Protein AF-A0A6A3MD14-F1 (afdb_monomer_lite)

Foldseek 3Di:
DLVLLLCCVVVVVSVVVLVVVCVVVVPDQLRVLLSNLLSCLVNVVVVVNVVSVPPDLARPPALLSNLVSNVVNPNNVRNVVSLVSGPDLVSSLVSCLVSLVLVVQLVSCLVVVPLVSLVVSLVSHPDPVSVVVSVVSCVVSPVDD

Organism: NCBI:txid129364

Sequence (145 aa):
MKLLLCDSKYEPKLLPLVAAFAKKFKVPEKRLYRVKIKALAETRQWDALHKFSMEKKNPPCGFKAFAIACLEEGEKQQAENYTARITSVDEKFETLIHLDMYSDALQLAIKLKDPEKLTSVRNLCNDDNICNQADKAAMELGFVS

Structure (mmCIF, N/CA/C/O backbone):
data_AF-A0A6A3MD14-F1
#
_entry.id   AF-A0A6A3MD14-F1
#
loop_
_atom_site.group_PDB
_atom_site.id
_atom_site.type_symbol
_atom_site.label_atom_id
_atom_site.label_alt_id
_atom_site.label_comp_id
_atom_site.label_asym_id
_atom_site.label_entity_id
_atom_site.label_seq_id
_atom_site.pdbx_PDB_ins_code
_atom_site.Cartn_x
_atom_site.Cartn_y
_atom_site.Cartn_z
_atom_site.occupancy
_atom_site.B_iso_or_equiv
_atom_site.auth_seq_id
_atom_site.auth_comp_id
_atom_site.auth_asym_id
_atom_site.auth_atom_id
_atom_site.pdbx_PDB_model_num
ATOM 1 N N . MET A 1 1 ? -11.352 -6.497 19.110 1.00 89.94 1 MET A N 1
ATOM 2 C CA . MET A 1 1 ? -11.048 -5.103 18.703 1.00 89.94 1 MET A CA 1
ATOM 3 C C . MET A 1 1 ? -11.510 -4.788 17.289 1.00 89.94 1 MET A C 1
ATOM 5 O O . MET A 1 1 ? -12.157 -3.767 17.154 1.00 89.94 1 MET A O 1
ATOM 9 N N . LYS A 1 2 ? -11.221 -5.615 16.262 1.00 93.31 2 LYS A N 1
ATOM 10 C CA . LYS A 1 2 ? -11.706 -5.355 14.888 1.00 93.31 2 LYS A CA 1
ATOM 11 C C . LYS A 1 2 ? -13.227 -5.176 14.839 1.00 93.31 2 LYS A C 1
ATOM 13 O O . LYS A 1 2 ? -13.674 -4.146 14.374 1.00 93.31 2 LYS A O 1
ATOM 18 N N . LEU A 1 3 ? -13.980 -6.111 15.432 1.00 93.56 3 LEU A N 1
ATOM 19 C CA . LEU A 1 3 ? -15.446 -6.031 15.535 1.00 93.56 3 LEU A CA 1
ATOM 20 C C . LEU A 1 3 ? -15.911 -4.698 16.140 1.00 93.56 3 LEU A C 1
ATOM 22 O O . LEU A 1 3 ? -16.597 -3.947 15.471 1.00 93.56 3 LEU A O 1
ATOM 26 N N . LEU A 1 4 ? -15.397 -4.325 17.318 1.00 93.94 4 LEU A N 1
ATOM 27 C CA . LEU A 1 4 ? -15.702 -3.030 17.949 1.00 93.94 4 LEU A CA 1
ATOM 28 C C . LEU A 1 4 ? -15.392 -1.815 17.055 1.00 93.94 4 LEU A C 1
ATOM 30 O O . LEU A 1 4 ? -16.083 -0.807 17.134 1.00 93.94 4 LEU A O 1
ATOM 34 N N . LEU A 1 5 ? -14.340 -1.885 16.233 1.00 94.75 5 LEU A N 1
ATOM 35 C CA . LEU A 1 5 ? -14.016 -0.832 15.268 1.00 94.75 5 LEU A CA 1
ATOM 36 C C . LEU A 1 5 ? -14.993 -0.827 14.088 1.00 94.75 5 LEU A C 1
ATOM 38 O O . LEU A 1 5 ? -15.388 0.249 13.654 1.00 94.75 5 LEU A O 1
ATOM 42 N N . CYS A 1 6 ? -15.412 -1.990 13.593 1.00 94.56 6 CYS A N 1
ATOM 43 C CA . CYS A 1 6 ? -16.440 -2.081 12.560 1.00 94.56 6 CYS A CA 1
ATOM 44 C C . CYS A 1 6 ? -17.780 -1.529 13.071 1.00 94.56 6 CYS A C 1
ATOM 46 O O . CYS A 1 6 ? -18.376 -0.661 12.435 1.00 94.56 6 CYS A O 1
ATOM 48 N N . ASP A 1 7 ? -18.194 -1.952 14.265 1.00 94.38 7 ASP A N 1
ATOM 49 C CA . ASP A 1 7 ? -19.441 -1.539 14.916 1.00 94.38 7 ASP A CA 1
ATOM 50 C C . ASP A 1 7 ? -19.433 -0.043 15.259 1.00 94.38 7 ASP A C 1
ATOM 52 O O . ASP A 1 7 ? -20.479 0.606 15.269 1.00 94.38 7 ASP A O 1
ATOM 56 N N . SER A 1 8 ? -18.245 0.546 15.462 1.00 93.12 8 SER A N 1
ATOM 57 C CA . SER A 1 8 ? -18.109 1.981 15.732 1.00 93.12 8 SER A CA 1
ATOM 58 C C . SER A 1 8 ? -18.631 2.887 14.612 1.00 93.12 8 SER A C 1
ATOM 60 O O . SER A 1 8 ? -18.898 4.061 14.868 1.00 93.12 8 SER A O 1
ATOM 62 N N . LYS A 1 9 ? -18.844 2.337 13.406 1.00 92.31 9 LYS A N 1
ATOM 63 C CA . LYS A 1 9 ? -19.572 2.995 12.311 1.00 92.31 9 LYS A CA 1
ATOM 64 C C . LYS A 1 9 ? -20.976 3.438 12.731 1.00 92.31 9 LYS A C 1
ATOM 66 O O . LYS A 1 9 ? -21.419 4.514 12.345 1.00 92.31 9 LYS A O 1
ATOM 71 N N . TYR A 1 10 ? -21.667 2.599 13.500 1.00 94.56 10 TYR A N 1
ATOM 72 C CA . TYR A 1 10 ? -23.032 2.835 13.976 1.00 94.56 10 TYR A CA 1
ATOM 73 C C . TYR A 1 10 ? -23.051 3.291 15.436 1.00 94.56 10 TYR A C 1
ATOM 75 O O . TYR A 1 10 ? -23.926 4.053 15.841 1.00 94.56 10 TYR A O 1
ATOM 83 N N . GLU A 1 11 ? -22.053 2.878 16.222 1.00 94.44 11 GLU A N 1
ATOM 84 C CA . GLU A 1 11 ? -21.919 3.225 17.635 1.00 94.44 11 GLU A CA 1
ATOM 85 C C . GLU A 1 11 ? -20.577 3.920 17.939 1.00 94.44 11 GLU A C 1
ATOM 87 O O . GLU A 1 11 ? -19.659 3.302 18.488 1.00 94.44 11 GLU A O 1
ATOM 92 N N . PRO A 1 12 ? -20.444 5.237 17.678 1.00 91.81 12 PRO A N 1
ATOM 93 C CA . PRO A 1 12 ? -19.188 5.973 17.880 1.00 91.81 12 PRO A CA 1
ATOM 94 C C . PRO A 1 12 ? -18.614 5.883 19.305 1.00 91.81 12 PRO A C 1
ATOM 96 O O . PRO A 1 12 ? -17.400 5.956 19.506 1.00 91.81 12 PRO A O 1
ATOM 99 N N . LYS A 1 13 ? -19.475 5.651 20.306 1.00 93.38 13 LYS A N 1
ATOM 100 C CA . LYS A 1 13 ? -19.104 5.407 21.714 1.00 93.38 13 LYS A CA 1
ATOM 101 C C . LYS A 1 13 ? -18.196 4.182 21.921 1.00 93.38 13 LYS A C 1
ATOM 103 O O . LYS A 1 13 ? -17.578 4.062 22.977 1.00 93.38 13 LYS A O 1
ATOM 108 N N . LEU A 1 14 ? -18.082 3.286 20.937 1.00 94.25 14 LEU A N 1
ATOM 109 C CA . LEU A 1 14 ? -17.171 2.139 20.983 1.00 94.25 14 LEU A CA 1
ATOM 110 C C . LEU A 1 14 ? -15.703 2.536 20.754 1.00 94.25 14 LEU A C 1
ATOM 112 O O . LEU A 1 14 ? -14.807 1.805 21.178 1.00 94.25 14 LEU A O 1
ATOM 116 N N . LEU A 1 15 ? -15.420 3.702 20.158 1.00 92.50 15 LEU A N 1
ATOM 117 C CA . LEU A 1 15 ? -14.045 4.164 19.917 1.00 92.50 15 LEU A CA 1
ATOM 118 C C . LEU A 1 15 ? -13.233 4.339 21.222 1.00 92.50 15 LEU A C 1
ATOM 120 O O . LEU A 1 15 ? -12.134 3.777 21.305 1.00 92.50 15 LEU A O 1
ATOM 124 N N . PRO A 1 16 ? -13.743 5.016 22.277 1.00 95.19 16 PRO A N 1
ATOM 125 C CA . PRO A 1 16 ? -13.089 5.036 23.588 1.00 95.19 16 PRO A CA 1
ATOM 126 C C . PRO A 1 16 ? -12.835 3.644 24.180 1.00 95.19 16 PRO A C 1
ATOM 128 O O . PRO A 1 16 ? -11.787 3.413 24.787 1.00 95.19 16 PRO A O 1
ATOM 131 N N . LEU A 1 17 ? -13.756 2.694 23.977 1.00 95.50 17 LEU A N 1
ATOM 132 C CA . LEU A 1 17 ? -13.614 1.325 24.479 1.00 95.50 17 LEU A CA 1
ATOM 133 C C . LEU A 1 17 ? -12.466 0.585 23.779 1.00 95.50 17 LEU A C 1
ATOM 135 O O . LEU A 1 17 ? -11.676 -0.098 24.434 1.00 95.50 17 LEU A O 1
ATOM 139 N N . VAL A 1 18 ? -12.318 0.769 22.463 1.00 94.69 18 VAL A N 1
ATOM 140 C CA . VAL A 1 18 ? -11.182 0.235 21.697 1.00 94.69 18 VAL A CA 1
ATOM 141 C C . VAL A 1 18 ? -9.860 0.786 22.233 1.00 94.69 18 VAL A C 1
ATOM 143 O O . VAL A 1 18 ? -8.927 0.011 22.450 1.00 94.69 18 VAL A O 1
ATOM 146 N N . ALA A 1 19 ? -9.780 2.093 22.502 1.00 93.50 19 ALA A N 1
ATOM 147 C CA . ALA A 1 19 ? -8.583 2.715 23.068 1.00 93.50 19 ALA A CA 1
ATOM 148 C C . ALA A 1 19 ? -8.262 2.178 24.477 1.00 93.50 19 ALA A C 1
ATOM 150 O O . ALA A 1 19 ? -7.111 1.836 24.768 1.00 93.50 19 ALA A O 1
ATOM 151 N N . ALA A 1 20 ? -9.279 2.026 25.332 1.00 96.12 20 ALA A N 1
ATOM 152 C CA . ALA A 1 20 ? -9.130 1.439 26.661 1.00 96.12 20 ALA A CA 1
ATOM 153 C C . ALA A 1 20 ? -8.619 -0.010 26.594 1.0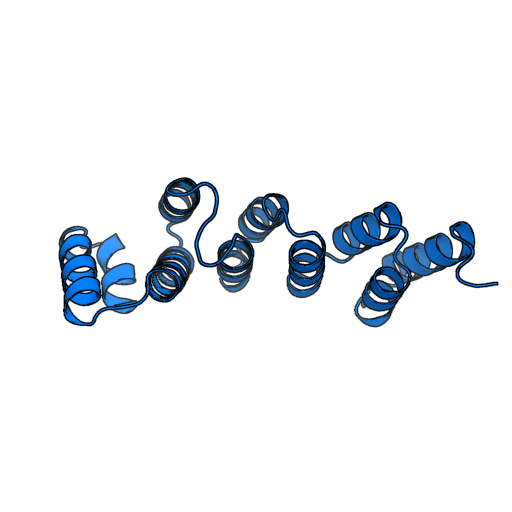0 96.12 20 ALA A C 1
ATOM 155 O O . ALA A 1 20 ? -7.728 -0.388 27.356 1.00 96.12 20 ALA A O 1
ATOM 156 N N . PHE A 1 21 ? -9.123 -0.811 25.650 1.00 96.06 21 PHE A N 1
ATOM 157 C CA . PHE A 1 21 ? -8.674 -2.189 25.442 1.00 96.06 21 PHE A CA 1
ATOM 158 C C . PHE A 1 21 ? -7.237 -2.236 24.925 1.00 96.06 21 PHE A C 1
ATOM 160 O O . PHE A 1 21 ? -6.422 -2.984 25.463 1.00 96.06 21 PHE A O 1
ATOM 167 N N . ALA A 1 22 ? -6.897 -1.408 23.935 1.00 96.56 22 ALA A N 1
ATOM 168 C CA . ALA A 1 22 ? -5.537 -1.324 23.417 1.00 96.56 22 ALA A CA 1
ATOM 169 C C . ALA A 1 22 ? -4.530 -1.003 24.535 1.00 96.56 22 ALA A C 1
ATOM 171 O O . ALA A 1 22 ? -3.496 -1.664 24.634 1.00 96.56 22 ALA A O 1
ATOM 172 N N . LYS A 1 23 ? -4.871 -0.066 25.432 1.00 97.06 23 LYS A N 1
ATOM 173 C CA . LYS A 1 23 ? -4.063 0.265 26.614 1.00 97.06 23 LYS A CA 1
ATOM 174 C C . LYS A 1 23 ? -3.990 -0.896 27.610 1.00 97.06 23 LYS A C 1
ATOM 176 O O . LYS A 1 23 ? -2.894 -1.283 28.008 1.00 97.06 23 LYS A O 1
ATOM 181 N N . LYS A 1 24 ? -5.137 -1.473 27.990 1.00 97.56 24 LYS A N 1
ATOM 182 C CA . LYS A 1 24 ? -5.230 -2.574 28.968 1.00 97.56 24 LYS A CA 1
ATOM 183 C C . LYS A 1 24 ? -4.396 -3.784 28.552 1.00 97.56 24 LYS A C 1
ATOM 185 O O . LYS A 1 24 ? -3.703 -4.364 29.381 1.00 97.56 24 LYS A O 1
ATOM 190 N N . PHE A 1 25 ? -4.439 -4.137 27.271 1.00 97.25 25 PHE A N 1
ATOM 191 C CA . PHE A 1 25 ? -3.734 -5.295 26.724 1.00 97.25 25 PHE A CA 1
ATOM 192 C C . PHE A 1 25 ? -2.371 -4.952 26.114 1.00 97.25 25 PHE A C 1
ATOM 194 O O . PHE A 1 25 ? -1.767 -5.810 25.475 1.00 97.25 25 PHE A O 1
ATOM 201 N N . LYS A 1 26 ? -1.881 -3.716 26.303 1.00 97.31 26 LYS A N 1
ATOM 202 C CA . LYS A 1 26 ? -0.583 -3.242 25.792 1.00 97.31 26 LYS A CA 1
ATOM 203 C C . LYS A 1 26 ? -0.397 -3.561 24.305 1.00 97.31 26 LYS A C 1
ATOM 205 O O . LYS A 1 26 ? 0.649 -4.045 23.875 1.00 97.31 26 LYS A O 1
ATOM 210 N N . VAL A 1 27 ? -1.447 -3.337 23.517 1.00 96.50 27 VAL A N 1
ATOM 211 C CA . VAL A 1 27 ? -1.441 -3.661 22.092 1.00 96.50 27 VAL A CA 1
ATOM 212 C C . VAL A 1 27 ? -0.414 -2.772 21.388 1.00 96.50 27 VAL A C 1
ATOM 214 O O . VAL A 1 27 ? -0.530 -1.549 21.470 1.00 96.50 27 VAL A O 1
ATOM 217 N N . PRO A 1 28 ? 0.559 -3.348 20.656 1.00 96.81 28 PRO A N 1
ATOM 218 C CA . PRO A 1 28 ? 1.521 -2.554 19.908 1.00 96.81 28 PRO A CA 1
ATOM 219 C C . PRO A 1 28 ? 0.826 -1.652 18.889 1.00 96.81 28 PRO A C 1
ATOM 221 O O . PRO A 1 28 ? -0.092 -2.088 18.189 1.00 96.81 28 PRO A O 1
ATOM 224 N N . GLU A 1 29 ? 1.309 -0.421 18.742 1.00 94.81 29 GLU A N 1
ATOM 225 C CA . GLU A 1 29 ? 0.680 0.575 17.871 1.00 94.81 29 GLU A CA 1
ATOM 226 C C . GLU A 1 29 ? 0.546 0.085 16.421 1.00 94.81 29 GLU A C 1
ATOM 228 O O . GLU A 1 29 ? -0.525 0.182 15.826 1.00 94.81 29 GLU A O 1
ATOM 233 N N . LYS A 1 30 ? 1.592 -0.553 15.877 1.00 96.44 30 LYS A N 1
ATOM 234 C CA . LYS A 1 30 ? 1.570 -1.158 14.533 1.00 96.44 30 LYS A CA 1
ATOM 235 C C . LYS A 1 30 ? 0.435 -2.173 14.358 1.00 96.44 30 LYS A C 1
ATOM 237 O O . LYS A 1 30 ? -0.160 -2.252 13.284 1.00 96.44 30 LYS A O 1
ATOM 242 N N . ARG A 1 31 ? 0.115 -2.945 15.405 1.00 96.56 31 ARG A N 1
ATOM 243 C CA . ARG A 1 31 ? -1.001 -3.904 15.388 1.00 96.56 31 ARG A CA 1
ATOM 244 C C . ARG A 1 31 ? -2.339 -3.172 15.414 1.00 96.56 31 ARG A C 1
ATOM 246 O O . ARG A 1 31 ? -3.218 -3.524 14.636 1.00 96.56 31 ARG A O 1
ATOM 253 N N . LEU A 1 32 ? -2.481 -2.152 16.261 1.00 95.94 32 LEU A N 1
ATOM 254 C CA . LEU A 1 32 ? -3.699 -1.342 16.319 1.00 95.94 32 LEU A CA 1
ATOM 255 C C . LEU A 1 32 ? -3.983 -0.652 14.975 1.00 95.94 32 LEU A C 1
ATOM 257 O O . LEU A 1 32 ? -5.118 -0.696 14.510 1.00 95.94 32 LEU A O 1
ATOM 261 N N . TYR A 1 33 ? -2.951 -0.107 14.322 1.00 97.00 33 TYR A N 1
ATOM 262 C CA . TYR A 1 33 ? -3.053 0.482 12.985 1.00 97.00 33 TYR A CA 1
ATOM 263 C C . TYR A 1 33 ? -3.598 -0.517 11.965 1.00 97.00 33 TYR A C 1
ATOM 265 O O . TYR A 1 33 ? -4.621 -0.244 11.350 1.00 97.00 33 TYR A O 1
ATOM 273 N N . ARG A 1 34 ? -2.989 -1.705 11.840 1.00 96.94 34 ARG A N 1
ATOM 274 C CA . ARG A 1 34 ? -3.466 -2.748 10.909 1.00 96.94 34 ARG A CA 1
ATOM 275 C C . ARG A 1 34 ? -4.932 -3.118 11.145 1.00 96.94 34 ARG A C 1
ATOM 277 O O . ARG A 1 34 ? -5.691 -3.246 10.192 1.00 96.94 34 ARG A O 1
ATOM 284 N N . VAL A 1 35 ? -5.335 -3.256 12.410 1.00 97.06 35 VAL A N 1
ATOM 285 C CA . VAL A 1 35 ? -6.723 -3.583 12.768 1.00 97.06 35 VAL A CA 1
ATOM 286 C C . VAL A 1 35 ? -7.679 -2.443 12.400 1.00 97.06 35 VAL A C 1
ATOM 288 O O . VAL A 1 35 ? -8.753 -2.720 11.874 1.00 97.06 35 VAL A O 1
ATOM 291 N N . LYS A 1 36 ? -7.302 -1.179 12.644 1.00 97.62 36 LYS A N 1
ATOM 292 C CA . LYS A 1 36 ? -8.118 -0.004 12.295 1.00 97.62 36 LYS A CA 1
ATOM 293 C C . LYS A 1 36 ? -8.233 0.180 10.780 1.00 97.62 36 LYS A C 1
ATOM 295 O O . LYS A 1 36 ? -9.341 0.397 10.314 1.00 97.62 36 LYS A O 1
ATOM 300 N N . ILE A 1 37 ? -7.145 0.015 10.020 1.00 98.12 37 ILE A N 1
ATOM 301 C CA . ILE A 1 37 ? -7.172 0.052 8.545 1.00 98.12 37 ILE A CA 1
ATOM 302 C C . ILE A 1 37 ? -8.172 -0.973 8.017 1.00 98.12 37 ILE A 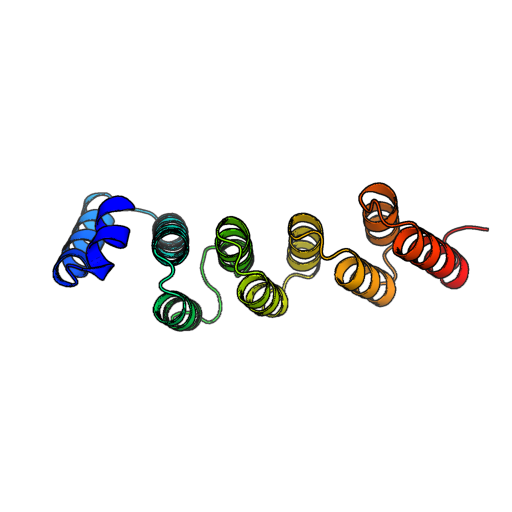C 1
ATOM 304 O O . ILE A 1 37 ? -9.096 -0.606 7.299 1.00 98.12 37 ILE A O 1
ATOM 308 N N . LYS A 1 38 ? -8.019 -2.240 8.423 1.00 97.62 38 LYS A N 1
ATOM 309 C CA . LYS A 1 38 ? -8.874 -3.324 7.935 1.00 97.62 38 LYS A C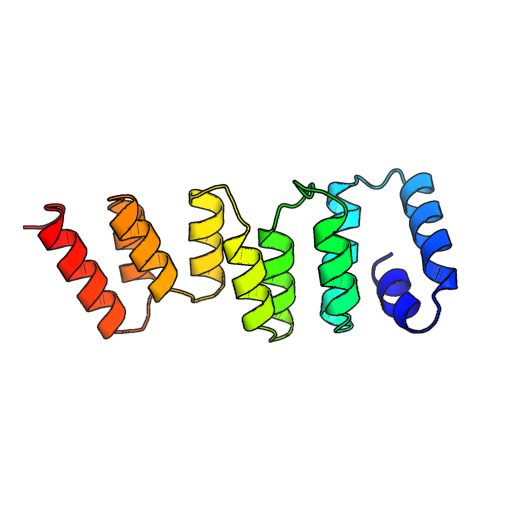A 1
ATOM 310 C C . LYS A 1 38 ? -10.340 -3.111 8.316 1.00 97.62 38 LYS A C 1
ATOM 312 O O . LYS A 1 38 ? -11.202 -3.254 7.467 1.00 97.62 38 LYS A O 1
ATOM 317 N N . ALA A 1 39 ? -10.624 -2.691 9.551 1.00 98.06 39 ALA A N 1
ATOM 318 C CA . ALA A 1 39 ? -11.994 -2.402 9.978 1.00 98.06 39 ALA A CA 1
ATOM 319 C C . ALA A 1 39 ? -12.641 -1.258 9.178 1.00 98.06 39 ALA A C 1
ATOM 321 O O . ALA A 1 39 ? -13.802 -1.356 8.790 1.00 98.06 39 ALA A O 1
ATOM 322 N N . LEU A 1 40 ? -11.902 -0.172 8.923 1.00 98.00 40 LEU A N 1
ATOM 323 C CA . LEU A 1 40 ? -12.402 0.960 8.138 1.00 98.00 40 LEU A CA 1
ATOM 324 C C . LEU A 1 40 ? -12.628 0.580 6.668 1.00 98.00 40 LEU A C 1
ATOM 326 O O . LEU A 1 40 ? -13.626 1.011 6.096 1.00 98.00 40 LEU A O 1
ATOM 330 N N . ALA A 1 41 ? -11.752 -0.246 6.090 1.00 97.81 41 ALA A N 1
ATOM 331 C CA . ALA A 1 41 ? -11.902 -0.747 4.727 1.00 97.81 41 ALA A CA 1
ATOM 332 C C . ALA A 1 41 ? -13.092 -1.713 4.592 1.00 97.81 41 ALA A C 1
ATOM 334 O O . ALA A 1 41 ? -13.997 -1.436 3.811 1.00 97.81 41 ALA A O 1
ATOM 335 N N . GLU A 1 42 ? -13.173 -2.756 5.430 1.00 97.06 42 GLU A N 1
ATOM 336 C CA . GLU A 1 42 ? -14.274 -3.746 5.433 1.00 97.06 42 GLU A CA 1
ATOM 337 C C . GLU A 1 42 ? -15.656 -3.095 5.627 1.00 97.06 42 GLU A C 1
ATOM 339 O O . GLU A 1 42 ? -16.684 -3.604 5.187 1.00 97.06 42 GLU A O 1
ATOM 344 N N . THR A 1 43 ? -15.706 -1.946 6.307 1.00 97.00 43 THR A N 1
ATOM 345 C CA . THR A 1 43 ? -16.949 -1.187 6.520 1.00 97.00 43 THR A CA 1
ATOM 346 C C . THR A 1 43 ? -17.158 -0.042 5.527 1.00 97.00 43 THR A C 1
ATOM 348 O O . THR A 1 43 ? -18.132 0.715 5.665 1.00 97.00 43 THR A O 1
ATOM 351 N N . ARG A 1 44 ? -16.275 0.068 4.526 1.00 96.62 44 ARG A N 1
ATOM 352 C CA . ARG A 1 44 ? -16.258 1.065 3.445 1.00 96.62 44 ARG A CA 1
ATOM 353 C C . ARG A 1 44 ? -16.299 2.509 3.934 1.00 96.62 44 ARG A C 1
ATOM 355 O O . ARG A 1 44 ? -16.919 3.381 3.332 1.00 96.62 44 ARG A O 1
ATOM 362 N N . GLN A 1 45 ? -15.664 2.774 5.071 1.00 96.69 45 GLN A N 1
ATOM 363 C CA . GLN A 1 45 ? -15.572 4.112 5.649 1.00 96.69 45 GLN A CA 1
ATOM 364 C C . GLN A 1 45 ? -14.388 4.871 5.035 1.00 96.69 45 GLN A C 1
ATOM 366 O O . GLN A 1 45 ? -13.439 5.230 5.735 1.00 96.69 45 GLN A O 1
ATOM 371 N N . TRP A 1 46 ? -14.432 5.104 3.720 1.00 96.56 46 TRP A N 1
ATOM 372 C CA . TRP A 1 46 ? -13.317 5.662 2.945 1.00 96.56 46 TRP A CA 1
ATOM 373 C C . TRP A 1 46 ? -12.864 7.037 3.438 1.00 96.56 46 TRP A C 1
ATOM 375 O O . TRP A 1 46 ? -11.668 7.265 3.594 1.00 96.56 46 TRP A O 1
ATOM 385 N N . ASP A 1 47 ? -13.797 7.915 3.811 1.00 96.19 47 ASP A N 1
ATOM 386 C CA . ASP A 1 47 ? -13.463 9.229 4.376 1.00 96.19 47 ASP A CA 1
ATOM 387 C C . ASP A 1 47 ? -12.726 9.118 5.713 1.00 96.19 47 ASP A C 1
ATOM 389 O O . ASP A 1 47 ? -11.778 9.859 5.988 1.00 96.19 47 ASP A O 1
ATOM 393 N N . ALA A 1 48 ? -13.149 8.184 6.567 1.00 96.25 48 ALA A N 1
ATOM 394 C CA . ALA A 1 48 ? -12.504 7.942 7.850 1.00 96.25 48 ALA A CA 1
ATOM 395 C C . ALA A 1 48 ? -11.136 7.275 7.664 1.00 96.25 48 ALA A C 1
ATOM 397 O O . ALA A 1 48 ? -10.195 7.617 8.380 1.00 96.25 48 ALA A O 1
ATOM 398 N N . LEU A 1 49 ? -10.995 6.380 6.681 1.00 97.88 49 LEU A N 1
ATOM 399 C CA . LEU A 1 49 ? -9.718 5.777 6.303 1.00 97.88 49 LEU A CA 1
ATOM 400 C C . LEU A 1 49 ? -8.745 6.829 5.754 1.00 97.88 49 LEU A C 1
ATOM 402 O O . LEU A 1 49 ? -7.579 6.862 6.156 1.00 97.88 49 LEU A O 1
ATOM 406 N N . HIS A 1 50 ? -9.233 7.745 4.916 1.00 97.12 50 HIS A N 1
ATOM 407 C CA . HIS A 1 50 ? -8.456 8.864 4.402 1.00 97.12 50 HIS A CA 1
ATOM 408 C C . HIS A 1 50 ? -7.987 9.778 5.536 1.00 97.12 50 HIS A C 1
ATOM 410 O O . HIS A 1 50 ? -6.783 9.998 5.673 1.00 97.12 50 HIS A O 1
ATOM 416 N N . LYS A 1 51 ? -8.893 10.219 6.420 1.00 97.44 51 LYS A N 1
ATOM 417 C CA . LYS A 1 51 ? -8.535 10.995 7.622 1.00 97.44 51 LYS A CA 1
ATOM 418 C C . LYS A 1 51 ? -7.511 10.256 8.486 1.00 97.44 51 LYS A C 1
ATOM 420 O O . LYS A 1 51 ? -6.511 10.846 8.884 1.00 97.44 51 LYS A O 1
ATOM 425 N N . PHE A 1 52 ? -7.708 8.955 8.707 1.00 96.94 52 PHE A N 1
ATOM 426 C CA . PHE A 1 52 ? -6.790 8.132 9.493 1.00 96.94 52 PHE A CA 1
ATOM 427 C C . PHE A 1 52 ? -5.385 8.078 8.881 1.00 96.94 52 PHE A C 1
ATOM 429 O O . PHE A 1 52 ? -4.387 8.186 9.589 1.00 96.94 52 PHE A O 1
ATOM 436 N N . SER A 1 53 ? -5.294 7.990 7.554 1.00 96.88 53 SER A N 1
ATOM 437 C CA . SER A 1 53 ? -4.018 7.988 6.833 1.00 96.88 53 SER A CA 1
ATOM 438 C C . SER A 1 53 ? -3.234 9.306 6.925 1.00 96.88 53 SER A C 1
ATOM 440 O O . SER A 1 53 ? -2.076 9.350 6.506 1.00 96.88 53 SER A O 1
ATOM 442 N N . MET A 1 54 ? -3.858 10.376 7.429 1.00 96.56 54 MET A N 1
ATOM 443 C CA . MET A 1 54 ? -3.251 11.696 7.615 1.00 96.56 54 MET A CA 1
ATOM 444 C C . MET A 1 54 ? -2.881 11.982 9.076 1.00 96.56 54 MET A C 1
ATOM 446 O O . MET A 1 54 ? -2.193 12.964 9.337 1.00 96.56 54 MET A O 1
ATOM 450 N N . GLU A 1 55 ? -3.270 11.125 10.031 1.00 95.00 55 GLU A N 1
ATOM 451 C CA . GLU A 1 55 ? -2.932 11.300 11.457 1.00 95.00 55 GLU A CA 1
ATOM 452 C C . GLU A 1 55 ? -1.414 11.248 11.709 1.00 95.00 55 GLU A C 1
ATOM 454 O O . GLU A 1 55 ? -0.912 11.871 12.645 1.00 95.00 55 GLU A O 1
ATOM 459 N N . LYS A 1 56 ? -0.665 10.510 10.878 1.00 94.25 56 LYS A N 1
ATOM 460 C CA . LYS A 1 56 ? 0.798 10.433 10.934 1.00 94.25 56 LYS A CA 1
ATOM 461 C C . LYS A 1 56 ? 1.398 10.535 9.541 1.00 94.25 56 LYS A C 1
ATOM 463 O O . LYS A 1 56 ? 0.986 9.815 8.638 1.00 94.25 56 LYS A O 1
ATOM 468 N N . LYS A 1 57 ? 2.461 11.338 9.410 1.00 90.81 57 LYS A N 1
ATOM 469 C CA . LYS A 1 57 ? 3.271 11.415 8.181 1.00 90.81 57 LYS A CA 1
ATOM 470 C C . LYS A 1 57 ? 3.793 10.035 7.762 1.00 90.81 57 LYS A C 1
ATOM 472 O O . LYS A 1 57 ? 3.709 9.686 6.592 1.00 90.81 57 LYS A O 1
ATOM 477 N N . ASN A 1 58 ? 4.269 9.256 8.738 1.00 91.69 58 ASN A N 1
ATOM 478 C CA . ASN A 1 58 ? 4.786 7.900 8.554 1.00 91.69 58 ASN A CA 1
ATOM 479 C C . ASN A 1 58 ? 4.005 6.923 9.458 1.00 91.69 58 ASN A C 1
ATOM 481 O O . ASN A 1 58 ? 4.375 6.742 10.623 1.00 91.69 58 ASN A O 1
ATOM 485 N N . PRO A 1 59 ? 2.905 6.317 8.974 1.00 94.94 59 PRO A N 1
ATOM 486 C CA . PRO A 1 59 ? 2.170 5.306 9.728 1.00 94.94 59 PRO A CA 1
ATOM 487 C C . PRO A 1 59 ? 3.071 4.113 10.114 1.00 94.94 59 PRO A C 1
ATOM 489 O O . PRO A 1 59 ? 3.831 3.640 9.269 1.00 94.94 59 PRO A O 1
ATOM 492 N N . PRO A 1 60 ? 2.964 3.537 11.330 1.00 94.94 60 PRO A N 1
ATOM 493 C CA . PRO A 1 60 ? 3.816 2.418 11.773 1.00 94.94 60 PRO A CA 1
ATOM 494 C C . PRO A 1 60 ? 3.738 1.147 10.908 1.00 94.94 60 PRO A C 1
ATOM 496 O O . PRO A 1 60 ? 4.582 0.253 11.009 1.00 94.94 60 PRO A O 1
ATOM 499 N N . CYS A 1 61 ? 2.689 1.019 10.097 1.00 94.19 61 CYS A N 1
ATOM 500 C CA . CYS A 1 61 ? 2.477 -0.083 9.164 1.00 94.19 61 CYS A CA 1
ATOM 501 C C . CYS A 1 61 ? 2.768 0.273 7.697 1.00 94.19 61 CYS A C 1
ATOM 503 O O . CYS A 1 61 ? 2.563 -0.594 6.853 1.00 94.19 61 CYS A O 1
ATOM 505 N N . GLY A 1 62 ? 3.206 1.503 7.405 1.00 95.31 62 GLY A N 1
ATOM 506 C CA . GLY A 1 62 ? 3.380 2.007 6.040 1.00 95.31 62 GLY A CA 1
ATOM 507 C C . GLY A 1 62 ? 2.058 2.225 5.295 1.00 95.31 62 GLY A C 1
ATOM 508 O O . GLY A 1 62 ? 0.976 1.908 5.803 1.00 95.31 62 GLY A O 1
ATOM 509 N N . PHE A 1 63 ? 2.152 2.770 4.078 1.00 97.31 63 PHE A N 1
ATOM 510 C CA . PHE A 1 63 ? 0.999 2.970 3.190 1.00 97.31 63 PHE A CA 1
ATOM 511 C C . PHE A 1 63 ? 0.608 1.708 2.412 1.00 97.31 63 PHE A C 1
ATOM 513 O O . PHE A 1 63 ? -0.559 1.578 2.051 1.00 97.31 63 PHE A O 1
ATOM 520 N N . LYS A 1 64 ? 1.514 0.727 2.268 1.00 96.00 64 LYS A N 1
ATOM 521 C CA . LYS A 1 64 ? 1.211 -0.599 1.695 1.00 96.00 64 LYS A CA 1
ATOM 522 C C . LYS A 1 64 ? 0.007 -1.257 2.370 1.00 96.00 64 LYS A C 1
ATOM 524 O O . LYS A 1 64 ? -0.873 -1.783 1.700 1.00 96.00 64 LYS A O 1
ATOM 529 N N . ALA A 1 65 ? -0.087 -1.159 3.700 1.00 96.69 65 ALA A N 1
ATOM 530 C CA . ALA A 1 65 ? -1.214 -1.710 4.453 1.00 96.69 65 ALA A CA 1
ATOM 531 C C . ALA A 1 65 ? -2.563 -1.062 4.089 1.00 96.69 65 ALA A C 1
ATOM 533 O O . ALA A 1 65 ? -3.577 -1.752 4.069 1.00 96.69 65 ALA A O 1
ATOM 534 N N . PHE A 1 66 ? -2.577 0.243 3.802 1.00 97.88 66 PHE A N 1
ATOM 535 C CA . PHE A 1 66 ? -3.782 0.938 3.346 1.00 97.88 66 PHE A CA 1
ATOM 536 C C . PHE A 1 66 ? -4.148 0.511 1.925 1.00 97.88 66 PHE A C 1
ATOM 538 O O . PHE A 1 66 ? -5.310 0.212 1.668 1.00 97.88 66 PHE A O 1
ATOM 545 N N . ALA A 1 67 ? -3.156 0.435 1.033 1.00 97.44 67 ALA A N 1
ATOM 546 C CA . ALA A 1 67 ? -3.363 0.056 -0.358 1.00 97.44 67 ALA A CA 1
ATOM 547 C C . ALA A 1 67 ? -3.966 -1.351 -0.491 1.00 97.44 67 ALA A C 1
ATOM 549 O O . ALA A 1 67 ? -5.005 -1.515 -1.124 1.00 97.44 67 ALA A O 1
ATOM 550 N N . ILE A 1 68 ? -3.373 -2.339 0.190 1.00 95.94 68 ILE A N 1
ATOM 551 C CA . ILE A 1 68 ? -3.862 -3.726 0.192 1.00 95.94 68 ILE A CA 1
ATOM 552 C C . ILE A 1 68 ? -5.292 -3.800 0.734 1.00 95.94 68 ILE A C 1
ATOM 554 O O . ILE A 1 68 ? -6.142 -4.428 0.116 1.00 95.94 68 ILE A O 1
ATOM 558 N N . ALA A 1 69 ? -5.585 -3.124 1.850 1.00 97.19 69 ALA A N 1
ATOM 559 C CA . ALA A 1 69 ? -6.925 -3.152 2.436 1.00 97.19 69 ALA A CA 1
ATOM 560 C C . ALA A 1 69 ? -7.992 -2.524 1.524 1.00 97.19 69 ALA A C 1
ATOM 562 O O . ALA A 1 69 ? -9.128 -2.979 1.524 1.00 97.19 69 ALA A O 1
ATOM 563 N N . CYS A 1 70 ? -7.643 -1.495 0.745 1.00 97.19 70 CYS A N 1
ATOM 564 C CA . CYS A 1 70 ? -8.566 -0.923 -0.238 1.00 97.19 70 CYS A CA 1
ATOM 565 C C . CYS A 1 70 ? -8.815 -1.889 -1.400 1.00 97.19 70 CYS A C 1
ATOM 567 O O . CYS A 1 70 ? -9.957 -2.038 -1.829 1.00 97.19 70 CYS A O 1
ATOM 569 N N . LEU A 1 71 ? -7.769 -2.574 -1.879 1.00 95.06 71 LEU A N 1
ATOM 570 C CA . LEU A 1 71 ? -7.913 -3.555 -2.951 1.00 95.06 71 LEU A CA 1
ATOM 571 C C . LEU A 1 71 ? -8.728 -4.779 -2.519 1.00 95.06 71 LEU A C 1
ATOM 573 O O . LEU A 1 71 ? -9.571 -5.222 -3.293 1.00 95.06 71 LEU A O 1
ATOM 577 N N . GLU A 1 72 ? -8.523 -5.290 -1.297 1.00 95.38 72 GLU A N 1
ATOM 578 C CA . GLU A 1 72 ? -9.313 -6.404 -0.734 1.00 95.38 72 GLU A CA 1
ATOM 579 C C . GLU A 1 72 ? -10.829 -6.129 -0.800 1.00 95.38 72 GLU A C 1
ATOM 581 O O . GLU A 1 72 ? -11.621 -7.059 -0.920 1.00 95.38 72 GLU A O 1
ATOM 586 N N . GLU A 1 73 ? -11.227 -4.855 -0.782 1.00 96.69 73 GLU A N 1
ATOM 587 C CA . GLU A 1 73 ? -12.620 -4.400 -0.815 1.00 96.69 73 GLU A CA 1
ATOM 588 C C . GLU A 1 73 ? -13.072 -3.874 -2.191 1.00 96.69 73 GLU A C 1
ATOM 590 O O . GLU A 1 73 ? -14.184 -3.362 -2.328 1.00 96.69 73 GLU A O 1
ATOM 595 N N . GLY A 1 74 ? -12.225 -3.997 -3.218 1.00 93.75 74 GLY A N 1
ATOM 596 C CA . GLY A 1 74 ? -12.523 -3.597 -4.595 1.00 93.75 74 GLY A CA 1
ATOM 597 C C . GLY A 1 74 ? -12.337 -2.106 -4.906 1.00 93.75 74 GLY A C 1
ATOM 598 O O . GLY A 1 74 ? -12.603 -1.687 -6.031 1.00 93.75 74 GLY A O 1
ATOM 599 N N . GLU A 1 75 ? -11.840 -1.295 -3.968 1.00 95.56 75 GLU A N 1
ATOM 600 C CA . GLU A 1 75 ? -11.588 0.135 -4.188 1.00 95.56 75 GLU A CA 1
ATOM 601 C C . GLU A 1 75 ? -10.209 0.386 -4.800 1.00 95.56 75 GLU A C 1
ATOM 603 O O . GLU A 1 75 ? -9.270 0.869 -4.151 1.00 95.56 75 GLU A O 1
ATOM 608 N N . LYS A 1 76 ? -10.091 0.071 -6.092 1.00 92.88 76 LYS A N 1
ATOM 609 C CA . LYS A 1 76 ? -8.836 0.201 -6.841 1.00 92.88 76 LYS A CA 1
ATOM 610 C C . LYS A 1 76 ? -8.268 1.625 -6.798 1.00 92.88 76 LYS A C 1
ATOM 612 O O . LYS A 1 76 ? -7.091 1.798 -6.503 1.00 92.88 76 LYS A O 1
ATOM 617 N N . GLN A 1 77 ? -9.103 2.651 -6.980 1.00 93.75 77 GLN A N 1
ATOM 618 C CA . GLN A 1 77 ? -8.644 4.047 -6.986 1.00 93.75 77 GLN A CA 1
ATOM 619 C C . GLN A 1 77 ? -8.022 4.471 -5.642 1.00 93.75 77 GLN A C 1
ATOM 621 O O . GLN A 1 77 ? -7.009 5.169 -5.602 1.00 93.75 77 GLN A O 1
ATOM 626 N N . GLN A 1 78 ? -8.595 4.030 -4.517 1.00 95.56 78 GLN A N 1
ATOM 627 C CA . GLN A 1 78 ? -8.013 4.282 -3.194 1.00 95.56 78 GLN A CA 1
ATOM 628 C C . GLN A 1 78 ? -6.681 3.539 -3.028 1.00 95.56 78 GLN A C 1
ATOM 630 O O . GLN A 1 78 ? -5.715 4.109 -2.514 1.00 95.56 78 GLN A O 1
ATOM 635 N N . ALA A 1 79 ? -6.598 2.290 -3.499 1.00 96.31 79 ALA A N 1
ATOM 636 C CA . ALA A 1 79 ? -5.367 1.506 -3.452 1.00 96.31 79 ALA A CA 1
ATOM 637 C C . ALA A 1 79 ? -4.218 2.177 -4.228 1.00 96.31 79 ALA A C 1
ATOM 639 O O . ALA A 1 79 ? -3.099 2.280 -3.714 1.00 96.31 79 ALA A O 1
ATOM 640 N N . GLU A 1 80 ? -4.508 2.708 -5.416 1.00 94.56 80 GLU A N 1
ATOM 641 C CA . GLU A 1 80 ? -3.566 3.465 -6.249 1.00 94.56 80 GLU A CA 1
ATOM 642 C C . GLU A 1 80 ? -3.067 4.727 -5.529 1.00 94.56 80 GLU A C 1
ATOM 644 O O . GLU A 1 80 ? -1.857 4.949 -5.405 1.00 94.56 80 GLU A O 1
ATOM 649 N N . ASN A 1 81 ? -3.986 5.507 -4.948 1.00 95.81 81 ASN A N 1
ATOM 650 C CA . ASN A 1 81 ? -3.658 6.718 -4.192 1.00 95.81 81 ASN A CA 1
ATOM 651 C C . ASN A 1 81 ? -2.724 6.432 -3.007 1.00 95.81 81 ASN A C 1
ATOM 653 O O . ASN A 1 81 ? -1.783 7.188 -2.748 1.00 95.81 81 ASN A O 1
ATOM 657 N N . TYR A 1 82 ? -2.949 5.337 -2.276 1.00 97.25 82 TYR A N 1
ATOM 658 C CA . TYR A 1 82 ? -2.063 4.946 -1.179 1.00 97.25 82 TYR A CA 1
ATOM 659 C C . TYR A 1 82 ? -0.718 4.412 -1.666 1.00 97.25 82 TYR A C 1
ATOM 661 O O . TYR A 1 82 ? 0.310 4.723 -1.062 1.00 97.25 82 TYR A O 1
ATOM 669 N N . THR A 1 83 ? -0.692 3.682 -2.778 1.00 97.00 83 THR A N 1
ATOM 670 C CA . THR A 1 83 ? 0.551 3.183 -3.384 1.00 97.00 83 THR A CA 1
ATOM 671 C C . THR A 1 83 ? 1.445 4.324 -3.859 1.00 97.00 83 THR A C 1
ATOM 673 O O . THR A 1 83 ? 2.662 4.294 -3.658 1.00 97.00 83 THR A O 1
ATOM 676 N N . ALA A 1 84 ? 0.857 5.397 -4.396 1.00 94.94 84 ALA A N 1
ATOM 677 C CA . ALA A 1 84 ? 1.589 6.601 -4.781 1.00 94.94 84 ALA A CA 1
ATOM 678 C C . ALA A 1 84 ? 2.333 7.257 -3.601 1.00 94.94 84 ALA A C 1
ATOM 680 O O . ALA A 1 84 ? 3.383 7.868 -3.810 1.00 94.94 84 ALA A O 1
ATOM 681 N N . ARG A 1 85 ? 1.829 7.085 -2.369 1.00 95.88 85 ARG A N 1
ATOM 682 C CA . ARG A 1 85 ? 2.393 7.649 -1.130 1.00 95.88 85 ARG A CA 1
ATOM 683 C C . ARG A 1 85 ? 3.507 6.805 -0.505 1.00 95.88 85 ARG A C 1
ATOM 685 O O . ARG A 1 85 ? 4.119 7.253 0.465 1.00 95.88 85 ARG A O 1
ATOM 692 N N . ILE A 1 86 ? 3.779 5.603 -1.015 1.00 96.44 86 ILE A N 1
ATOM 693 C CA . ILE A 1 86 ? 4.889 4.772 -0.533 1.00 96.44 86 ILE A CA 1
ATOM 694 C C . ILE A 1 86 ? 6.213 5.401 -0.985 1.00 96.44 86 ILE A C 1
ATOM 696 O O . ILE A 1 86 ? 6.426 5.643 -2.172 1.00 96.44 86 ILE A O 1
ATOM 700 N N . THR A 1 87 ? 7.096 5.681 -0.025 1.00 93.25 87 THR A N 1
ATOM 701 C CA . THR A 1 87 ? 8.396 6.325 -0.273 1.00 93.25 87 THR A CA 1
ATOM 702 C C . THR A 1 87 ? 9.513 5.325 -0.548 1.00 93.25 87 THR A C 1
ATOM 704 O O . THR A 1 87 ? 10.416 5.630 -1.323 1.00 93.25 87 THR A O 1
ATOM 707 N N . SER A 1 88 ? 9.462 4.142 0.070 1.00 94.62 88 SER A N 1
ATOM 708 C CA . SER A 1 88 ? 10.401 3.057 -0.216 1.00 94.62 88 SER A CA 1
ATOM 709 C C . SER A 1 88 ? 10.144 2.520 -1.620 1.00 94.62 88 SER A C 1
ATOM 711 O O . SER A 1 88 ? 9.032 2.103 -1.939 1.00 94.62 88 SER A O 1
ATOM 713 N N . VAL A 1 89 ? 11.175 2.543 -2.459 1.00 95.31 89 VAL A N 1
ATOM 714 C CA . VAL A 1 89 ? 11.083 2.109 -3.855 1.00 95.31 89 VAL A CA 1
ATOM 715 C C . VAL A 1 89 ? 10.756 0.621 -3.950 1.00 95.31 89 VAL A C 1
ATOM 717 O O . VAL A 1 89 ? 9.857 0.252 -4.703 1.00 95.31 89 VAL A O 1
ATOM 720 N N . ASP A 1 90 ? 11.425 -0.215 -3.154 1.00 94.94 90 ASP A N 1
ATOM 721 C CA . ASP A 1 90 ? 11.193 -1.661 -3.155 1.00 94.94 90 ASP A CA 1
ATOM 722 C C . ASP A 1 90 ? 9.796 -1.995 -2.624 1.00 94.94 90 ASP A C 1
ATOM 724 O O . ASP A 1 90 ? 9.050 -2.732 -3.265 1.00 94.94 90 ASP A O 1
ATOM 728 N N . GLU A 1 91 ? 9.374 -1.365 -1.520 1.00 95.69 91 GLU A N 1
ATOM 729 C CA . GLU A 1 91 ? 8.021 -1.569 -0.983 1.00 95.69 91 GLU A CA 1
ATOM 730 C C . GLU A 1 91 ? 6.953 -1.109 -1.984 1.00 95.69 91 GLU A C 1
ATOM 732 O O . GLU A 1 91 ? 5.909 -1.753 -2.120 1.00 95.69 91 GLU A O 1
ATOM 737 N N . LYS A 1 92 ? 7.204 -0.009 -2.704 1.00 97.19 92 LYS A N 1
ATOM 738 C CA . LYS A 1 92 ? 6.298 0.497 -3.737 1.00 97.19 92 LYS A CA 1
ATOM 739 C C . LYS A 1 92 ? 6.203 -0.478 -4.901 1.00 97.19 92 LYS A C 1
ATOM 741 O O . LYS A 1 92 ? 5.090 -0.791 -5.307 1.00 97.19 92 LYS A O 1
ATOM 746 N N . PHE A 1 93 ? 7.331 -0.982 -5.398 1.00 96.94 93 PHE A N 1
ATOM 747 C CA . PHE A 1 93 ? 7.358 -1.972 -6.472 1.00 96.94 93 PHE A CA 1
ATOM 748 C C . PHE A 1 93 ? 6.609 -3.250 -6.077 1.00 96.94 93 PHE A C 1
ATOM 750 O O . PHE A 1 93 ? 5.690 -3.656 -6.779 1.00 96.94 93 PHE A O 1
ATOM 757 N N . GLU A 1 94 ? 6.913 -3.827 -4.911 1.00 95.12 94 GLU A N 1
ATOM 758 C CA . GLU A 1 94 ? 6.195 -5.000 -4.395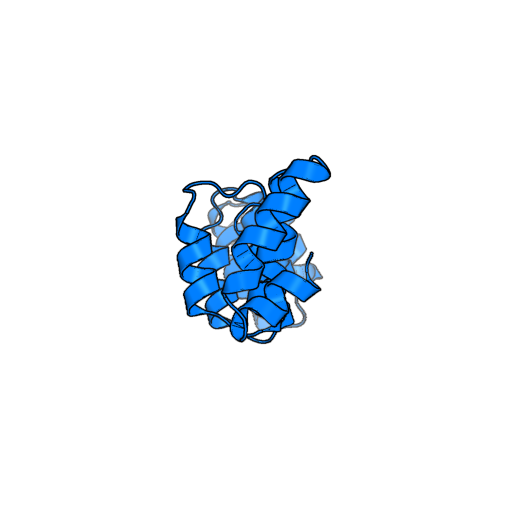 1.00 95.12 94 GLU A CA 1
ATOM 759 C C . GLU A 1 94 ? 4.690 -4.754 -4.259 1.00 95.12 94 GLU A C 1
ATOM 761 O O . GLU A 1 94 ? 3.884 -5.651 -4.499 1.00 95.12 94 GLU A O 1
ATOM 766 N N . THR A 1 95 ? 4.300 -3.548 -3.837 1.00 95.94 95 THR A N 1
ATOM 767 C CA . THR A 1 95 ? 2.885 -3.184 -3.722 1.00 95.94 95 THR A CA 1
ATOM 768 C C . THR A 1 95 ? 2.239 -3.117 -5.101 1.00 95.94 95 THR A C 1
ATOM 770 O O . THR A 1 95 ? 1.178 -3.693 -5.275 1.00 95.94 95 THR A O 1
ATOM 773 N N . LEU A 1 96 ? 2.881 -2.494 -6.093 1.00 95.81 96 LEU A N 1
ATOM 774 C CA . LEU A 1 96 ? 2.364 -2.437 -7.465 1.00 95.81 96 LEU A CA 1
ATOM 775 C C . LEU A 1 96 ? 2.169 -3.837 -8.062 1.00 95.81 96 LEU A C 1
ATOM 777 O O . LEU A 1 96 ? 1.124 -4.092 -8.650 1.00 95.81 96 LEU A O 1
ATOM 781 N N . ILE A 1 97 ? 3.123 -4.750 -7.847 1.00 95.44 97 ILE A N 1
ATOM 782 C CA . ILE A 1 97 ? 2.995 -6.157 -8.258 1.00 95.44 97 ILE A CA 1
ATOM 783 C C . ILE A 1 97 ? 1.801 -6.822 -7.566 1.00 95.44 97 ILE A C 1
ATOM 785 O O . ILE A 1 97 ? 0.969 -7.427 -8.227 1.00 95.44 97 ILE A O 1
ATOM 789 N N . HIS A 1 98 ? 1.668 -6.667 -6.246 1.00 91.94 98 HIS A N 1
ATOM 790 C CA . HIS A 1 98 ? 0.549 -7.243 -5.494 1.00 91.94 98 HIS A CA 1
ATOM 791 C C . HIS A 1 98 ? -0.818 -6.669 -5.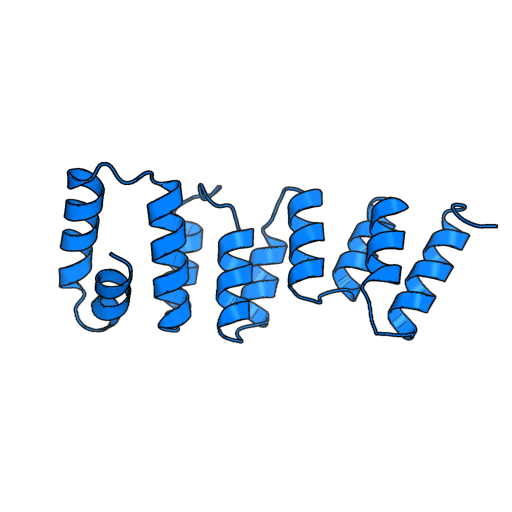909 1.00 91.94 98 HIS A C 1
ATOM 793 O O . HIS A 1 98 ? -1.849 -7.297 -5.680 1.00 91.94 98 HIS A O 1
ATOM 799 N N . LEU A 1 99 ? -0.849 -5.456 -6.463 1.00 91.38 99 LEU A N 1
ATOM 800 C CA . LEU A 1 99 ? -2.069 -4.820 -6.956 1.00 91.38 99 LEU A CA 1
ATOM 801 C C . LEU A 1 99 ? -2.344 -5.104 -8.445 1.00 91.38 99 LEU A C 1
ATOM 803 O O . LEU A 1 99 ? -3.230 -4.472 -9.019 1.00 91.38 99 LEU A O 1
ATOM 807 N N . ASP A 1 100 ? -1.569 -5.992 -9.077 1.00 92.69 100 ASP A N 1
ATOM 808 C CA . ASP A 1 100 ? -1.588 -6.259 -10.521 1.00 92.69 100 ASP A CA 1
ATOM 809 C C . ASP A 1 100 ? -1.416 -4.989 -11.383 1.00 92.69 100 ASP A C 1
ATOM 811 O O . ASP A 1 100 ? -1.840 -4.905 -12.538 1.00 92.69 100 ASP A O 1
ATOM 815 N N . MET A 1 101 ? -0.754 -3.967 -10.834 1.00 92.38 101 MET A N 1
ATOM 816 C CA . MET A 1 101 ? -0.451 -2.705 -11.507 1.00 92.38 101 MET A CA 1
ATOM 817 C C . MET A 1 101 ? 0.858 -2.819 -12.299 1.00 92.38 101 MET A C 1
ATOM 819 O O . MET A 1 101 ? 1.803 -2.049 -12.104 1.00 92.38 101 MET A O 1
ATOM 823 N N . TYR A 1 102 ? 0.927 -3.804 -13.198 1.00 95.44 102 TYR A N 1
ATOM 824 C CA . TYR A 1 102 ? 2.154 -4.156 -13.921 1.00 95.44 102 TYR A CA 1
ATOM 825 C C . TYR A 1 102 ? 2.687 -3.026 -14.808 1.00 95.44 102 TYR A C 1
ATOM 827 O O . TYR A 1 102 ? 3.899 -2.877 -14.924 1.00 95.44 102 TYR A O 1
ATOM 835 N N . SER A 1 103 ? 1.813 -2.186 -15.374 1.00 94.56 103 SER A N 1
ATOM 836 C CA . SER A 1 103 ? 2.232 -1.014 -16.157 1.00 94.56 103 SER A CA 1
ATOM 837 C C . SER A 1 103 ? 3.041 -0.028 -15.308 1.00 94.56 103 SER A C 1
ATOM 839 O O . SER A 1 103 ? 4.132 0.386 -15.692 1.00 94.56 103 SER A O 1
ATOM 841 N N . ASP A 1 104 ? 2.554 0.314 -14.116 1.00 94.38 104 ASP A N 1
ATOM 842 C CA . ASP A 1 104 ? 3.256 1.233 -13.216 1.00 94.38 104 ASP A CA 1
ATOM 843 C C . ASP A 1 104 ? 4.506 0.589 -12.603 1.00 94.38 104 ASP A C 1
ATOM 845 O O . ASP A 1 104 ? 5.531 1.256 -12.434 1.00 94.38 104 ASP A O 1
ATOM 849 N N . ALA A 1 105 ? 4.452 -0.715 -12.306 1.00 96.81 105 ALA A N 1
ATOM 850 C CA . ALA A 1 105 ? 5.614 -1.482 -11.864 1.00 96.81 105 ALA A CA 1
ATOM 851 C C . ALA A 1 105 ? 6.717 -1.492 -12.936 1.00 96.81 105 ALA A C 1
ATOM 853 O O . ALA A 1 105 ? 7.888 -1.282 -12.612 1.00 96.81 105 ALA A O 1
ATOM 854 N N . LEU A 1 106 ? 6.343 -1.659 -14.211 1.00 97.19 106 LEU A N 1
ATOM 855 C CA . LEU A 1 106 ? 7.254 -1.598 -15.351 1.00 97.19 106 LEU A CA 1
ATOM 856 C C . LEU A 1 106 ? 7.912 -0.223 -15.456 1.00 97.19 106 LEU A C 1
ATOM 858 O O . LEU A 1 106 ? 9.136 -0.131 -15.495 1.00 97.19 106 LEU A O 1
ATOM 862 N N . GLN A 1 107 ? 7.122 0.853 -15.444 1.00 96.50 107 GLN A N 1
ATOM 863 C CA . GLN A 1 107 ? 7.658 2.217 -15.510 1.00 96.50 107 GLN A CA 1
ATOM 864 C C . GLN A 1 107 ? 8.622 2.510 -14.354 1.00 96.50 107 GLN A C 1
ATOM 866 O O . GLN A 1 107 ? 9.660 3.149 -14.547 1.00 96.50 107 GLN A O 1
ATOM 871 N N . LEU A 1 108 ? 8.316 2.008 -13.152 1.00 96.25 108 LEU A N 1
ATOM 872 C CA . LEU A 1 108 ? 9.216 2.110 -12.010 1.00 96.25 108 LEU A CA 1
ATOM 873 C C . LEU A 1 108 ? 10.528 1.350 -12.258 1.00 96.25 108 LEU A C 1
ATOM 875 O O . LEU A 1 108 ? 11.595 1.919 -12.039 1.00 96.25 108 LEU A O 1
ATOM 879 N N . ALA A 1 109 ? 10.471 0.116 -12.760 1.00 96.69 109 ALA A N 1
ATOM 880 C CA . ALA A 1 109 ? 11.653 -0.688 -13.069 1.00 96.69 109 ALA A CA 1
ATOM 881 C C . ALA A 1 109 ? 12.544 -0.043 -14.150 1.00 96.69 109 ALA A C 1
ATOM 883 O O . ALA A 1 109 ? 13.759 0.055 -13.968 1.00 96.69 109 ALA A O 1
ATOM 884 N N . ILE A 1 110 ? 11.942 0.485 -15.225 1.00 96.69 110 ILE A N 1
ATOM 885 C CA . ILE A 1 110 ? 12.643 1.218 -16.294 1.00 96.69 110 ILE A CA 1
ATOM 886 C C . ILE A 1 110 ? 13.351 2.447 -15.722 1.00 96.69 110 ILE A C 1
ATOM 888 O O . ILE A 1 110 ? 14.538 2.660 -15.969 1.00 96.69 110 ILE A O 1
ATOM 892 N N . LYS A 1 111 ? 12.641 3.249 -14.920 1.00 96.00 111 LYS A N 1
ATOM 893 C CA . LYS A 1 111 ? 13.196 4.463 -14.308 1.00 96.00 111 LYS A CA 1
ATOM 894 C C . LYS A 1 111 ? 14.395 4.162 -13.409 1.00 96.00 111 LYS A C 1
ATOM 896 O O . LYS A 1 111 ? 15.337 4.951 -13.365 1.00 96.00 111 LYS A O 1
ATOM 901 N N . LEU A 1 112 ? 14.344 3.049 -12.683 1.00 95.12 112 LEU A N 1
ATOM 902 C CA . LEU A 1 112 ? 15.425 2.600 -11.807 1.00 95.12 112 LEU A CA 1
ATOM 903 C C . LEU A 1 112 ? 16.569 1.929 -12.567 1.00 95.12 112 LEU A C 1
ATOM 905 O O . LEU A 1 112 ? 17.641 1.766 -11.990 1.00 95.12 112 LEU A O 1
ATOM 909 N N . LYS A 1 113 ? 16.352 1.563 -13.838 1.00 95.56 113 LYS A N 1
ATOM 910 C CA . LYS A 1 113 ? 17.257 0.725 -14.631 1.00 95.56 113 LYS A CA 1
ATOM 911 C C . LYS A 1 113 ? 17.604 -0.567 -13.886 1.00 95.56 113 LYS A C 1
ATOM 913 O O . LYS A 1 113 ? 18.766 -0.949 -13.798 1.00 95.56 113 LYS A O 1
ATOM 918 N N . ASP A 1 114 ? 16.583 -1.197 -13.310 1.00 95.81 114 ASP A N 1
ATOM 919 C CA . ASP A 1 114 ? 16.724 -2.381 -12.465 1.00 95.81 114 ASP A CA 1
ATOM 920 C C . ASP A 1 114 ? 16.316 -3.642 -13.256 1.00 95.81 114 ASP A C 1
ATOM 922 O O . ASP A 1 114 ? 15.121 -3.847 -13.508 1.00 95.81 114 ASP A O 1
ATOM 926 N N . PRO A 1 115 ? 17.280 -4.485 -13.674 1.00 94.31 115 PRO A N 1
ATOM 927 C CA . PRO A 1 115 ? 16.997 -5.662 -14.492 1.00 94.31 115 PRO A CA 1
ATOM 928 C C . PRO A 1 115 ? 16.212 -6.743 -13.738 1.00 94.31 115 PRO A C 1
ATOM 930 O O . PRO A 1 115 ? 15.421 -7.462 -14.354 1.00 94.31 115 PRO A O 1
ATOM 933 N N . GLU A 1 116 ? 16.376 -6.855 -12.417 1.00 95.06 116 GLU A N 1
ATOM 934 C CA . GLU A 1 116 ? 15.647 -7.841 -11.612 1.00 95.06 116 GLU A CA 1
ATOM 935 C C . GLU A 1 116 ? 14.166 -7.473 -11.527 1.00 95.06 116 GLU A C 1
ATOM 937 O O . GLU A 1 116 ? 13.290 -8.323 -11.712 1.00 95.06 116 GLU A O 1
ATOM 942 N N . LYS A 1 117 ? 13.868 -6.185 -11.322 1.00 96.06 117 LYS A N 1
ATOM 943 C CA . LYS A 1 117 ? 12.489 -5.679 -11.321 1.00 96.06 117 LYS A CA 1
ATOM 944 C C . LYS A 1 117 ? 11.841 -5.773 -12.704 1.00 96.06 117 LYS A C 1
ATOM 946 O O . LYS A 1 117 ? 10.676 -6.156 -12.784 1.00 96.06 117 LYS A O 1
ATOM 951 N N . LEU A 1 118 ? 12.577 -5.506 -13.787 1.00 94.94 118 LEU A N 1
ATOM 952 C CA . LEU A 1 118 ? 12.080 -5.709 -15.159 1.00 94.94 118 LEU A CA 1
ATOM 953 C C . LEU A 1 118 ? 11.709 -7.173 -15.413 1.00 94.94 118 LEU A C 1
ATOM 955 O O . LEU A 1 118 ? 10.603 -7.468 -15.864 1.00 94.94 118 LEU A O 1
ATOM 959 N N . THR A 1 119 ? 12.610 -8.087 -15.051 1.00 95.12 119 THR A N 1
ATOM 960 C CA . THR A 1 119 ? 12.391 -9.534 -15.172 1.00 95.12 119 THR A CA 1
ATOM 961 C C . THR A 1 119 ? 11.206 -9.989 -14.323 1.00 95.12 119 THR A C 1
ATOM 963 O O . THR A 1 119 ? 10.392 -10.794 -14.768 1.00 95.12 119 THR A O 1
ATOM 966 N N . SER A 1 120 ? 11.058 -9.431 -13.119 1.00 95.50 120 SER A N 1
ATOM 967 C CA . SER A 1 120 ? 9.924 -9.721 -12.238 1.00 95.50 120 SER A CA 1
ATOM 968 C C . SER A 1 120 ? 8.596 -9.314 -12.876 1.00 95.50 120 SER A C 1
ATOM 970 O O . SER A 1 120 ? 7.659 -10.106 -12.864 1.00 95.50 120 SER A O 1
ATOM 972 N N . VAL A 1 121 ? 8.513 -8.119 -13.476 1.00 95.75 121 VAL A N 1
ATOM 973 C CA . VAL A 1 121 ? 7.302 -7.694 -14.197 1.00 95.75 121 VAL A CA 1
ATOM 974 C C . VAL A 1 121 ? 7.019 -8.626 -15.370 1.00 95.75 121 VAL A C 1
ATOM 976 O O . VAL A 1 121 ? 5.899 -9.111 -15.481 1.00 95.75 121 VAL A O 1
ATOM 979 N N . ARG A 1 122 ? 8.023 -8.922 -16.203 1.00 94.81 122 ARG A N 1
ATOM 980 C CA . ARG A 1 122 ? 7.876 -9.817 -17.361 1.00 94.81 122 ARG A CA 1
ATOM 981 C C . ARG A 1 122 ? 7.349 -11.201 -16.965 1.00 94.81 122 ARG A C 1
ATOM 983 O O . ARG A 1 122 ? 6.486 -11.736 -17.643 1.00 94.81 122 ARG A O 1
ATOM 990 N N . ASN A 1 123 ? 7.866 -11.781 -15.884 1.00 94.81 123 ASN A N 1
ATOM 991 C CA . ASN A 1 123 ? 7.522 -13.147 -15.479 1.00 94.81 123 ASN A CA 1
ATOM 992 C C . ASN A 1 123 ? 6.165 -13.256 -14.774 1.00 94.81 123 ASN A C 1
ATOM 994 O O . ASN A 1 123 ? 5.565 -14.328 -14.777 1.00 94.81 123 ASN A O 1
ATOM 998 N N . LEU A 1 124 ? 5.722 -12.186 -14.110 1.00 94.19 124 LEU A N 1
ATOM 999 C CA . LEU A 1 124 ? 4.479 -12.177 -13.335 1.00 94.19 124 LEU A CA 1
ATOM 1000 C C . LEU A 1 124 ? 3.293 -11.620 -14.128 1.00 94.19 124 LEU A C 1
ATOM 1002 O O . LEU A 1 124 ? 2.145 -11.907 -13.796 1.00 94.19 124 LEU A O 1
ATOM 1006 N N . CYS A 1 125 ? 3.553 -10.818 -15.159 1.00 93.00 125 CYS A N 1
ATOM 1007 C CA . CYS A 1 125 ? 2.506 -10.243 -15.982 1.00 93.00 125 CYS A CA 1
ATOM 1008 C C . CYS A 1 125 ? 1.937 -11.280 -16.962 1.00 93.00 125 CYS A C 1
ATOM 1010 O O . CYS A 1 125 ? 2.679 -11.994 -17.629 1.00 93.00 125 CYS A O 1
ATOM 1012 N N . ASN A 1 126 ? 0.608 -11.318 -17.087 1.00 91.00 126 ASN A N 1
ATOM 1013 C CA . ASN A 1 126 ? -0.098 -12.145 -18.074 1.00 91.00 126 ASN A CA 1
ATOM 1014 C C . ASN A 1 126 ? -0.491 -11.360 -19.343 1.00 91.00 126 ASN A C 1
ATOM 1016 O O . ASN A 1 126 ? -1.233 -11.876 -20.174 1.00 91.00 126 ASN A O 1
ATOM 1020 N N . ASP A 1 127 ? -0.062 -10.100 -19.470 1.00 94.19 127 ASP A N 1
ATOM 1021 C CA . ASP A 1 127 ? -0.378 -9.233 -20.608 1.00 94.19 127 ASP A CA 1
ATOM 1022 C C . ASP A 1 127 ? 0.808 -9.180 -21.580 1.00 94.19 127 ASP A C 1
ATOM 1024 O O . ASP A 1 127 ? 1.857 -8.602 -21.276 1.00 94.19 127 ASP A O 1
ATOM 1028 N N . ASP A 1 128 ? 0.614 -9.747 -22.774 1.00 94.00 128 ASP A N 1
ATOM 1029 C CA . ASP A 1 128 ? 1.619 -9.800 -23.839 1.00 94.00 128 ASP A CA 1
ATOM 1030 C C . ASP A 1 128 ? 2.174 -8.415 -24.197 1.00 94.00 128 ASP A C 1
ATOM 1032 O O . ASP A 1 128 ? 3.358 -8.276 -24.505 1.00 94.00 128 ASP A O 1
ATOM 1036 N N . ASN A 1 129 ? 1.355 -7.360 -24.140 1.00 95.75 129 ASN A N 1
ATOM 1037 C CA . ASN A 1 129 ? 1.808 -6.006 -24.444 1.00 95.75 129 ASN A CA 1
ATOM 1038 C C . ASN A 1 129 ? 2.808 -5.503 -23.392 1.00 95.75 129 ASN A C 1
ATOM 1040 O O . ASN A 1 129 ? 3.838 -4.926 -23.744 1.00 95.75 129 ASN A O 1
ATOM 1044 N N . ILE A 1 130 ? 2.536 -5.741 -22.107 1.00 94.94 130 ILE A N 1
ATOM 1045 C CA . ILE A 1 130 ? 3.434 -5.333 -21.017 1.00 94.94 130 ILE A CA 1
ATOM 1046 C C . ILE A 1 130 ? 4.718 -6.166 -21.055 1.00 94.94 130 ILE A C 1
ATOM 1048 O O . ILE A 1 130 ? 5.805 -5.606 -20.907 1.00 94.94 130 ILE A O 1
ATOM 1052 N N . CYS A 1 131 ? 4.618 -7.469 -21.327 1.00 94.38 131 CYS A N 1
ATOM 1053 C CA . CYS A 1 131 ? 5.779 -8.341 -21.508 1.00 94.38 131 CYS A CA 1
ATOM 1054 C C . CYS A 1 131 ? 6.673 -7.862 -22.662 1.00 94.38 131 CYS A C 1
ATOM 1056 O O . CYS A 1 131 ? 7.873 -7.677 -22.475 1.00 94.38 131 CYS A O 1
ATOM 1058 N N . ASN A 1 132 ? 6.090 -7.549 -23.823 1.00 95.19 132 ASN A N 1
ATOM 1059 C CA . ASN A 1 132 ? 6.833 -7.013 -24.967 1.00 95.19 132 ASN A CA 1
ATOM 1060 C C . ASN A 1 132 ? 7.501 -5.662 -24.653 1.00 95.19 132 ASN A C 1
ATOM 1062 O O . ASN A 1 132 ? 8.619 -5.399 -25.099 1.00 95.19 132 ASN A O 1
ATOM 1066 N N . GLN A 1 133 ? 6.845 -4.795 -23.876 1.00 95.88 133 GLN A N 1
ATOM 1067 C CA . GLN A 1 133 ? 7.441 -3.531 -23.431 1.00 95.88 133 GLN A CA 1
ATOM 1068 C C . GLN A 1 133 ? 8.600 -3.748 -22.453 1.00 95.88 133 GLN A C 1
ATOM 1070 O O . GLN A 1 133 ? 9.612 -3.055 -22.556 1.00 95.88 133 GLN A O 1
ATOM 1075 N N . ALA A 1 134 ? 8.478 -4.708 -21.532 1.00 94.62 134 ALA A N 1
ATOM 1076 C CA . ALA A 1 134 ? 9.557 -5.078 -20.620 1.00 94.62 134 ALA A CA 1
ATOM 1077 C C . ALA A 1 134 ? 10.783 -5.598 -21.383 1.00 94.62 134 ALA A C 1
ATOM 1079 O O . ALA A 1 134 ? 11.906 -5.187 -21.092 1.00 94.62 134 ALA A O 1
ATOM 1080 N N . ASP A 1 135 ? 10.564 -6.420 -22.408 1.00 94.12 135 ASP A N 1
ATOM 1081 C CA . ASP A 1 135 ? 11.621 -6.976 -23.259 1.00 94.12 135 ASP A CA 1
ATOM 1082 C C . ASP A 1 135 ? 12.345 -5.895 -24.041 1.00 94.12 135 ASP A C 1
ATOM 1084 O O . ASP A 1 135 ? 13.575 -5.821 -24.034 1.00 94.12 135 ASP A O 1
ATOM 1088 N N . LYS A 1 136 ? 11.572 -5.012 -24.673 1.00 95.00 136 LYS A N 1
ATOM 1089 C CA . LYS A 1 136 ? 12.116 -3.876 -25.406 1.00 95.00 136 LYS A CA 1
ATOM 1090 C C . LYS A 1 136 ? 12.934 -2.971 -24.488 1.00 95.00 136 LYS A C 1
ATOM 1092 O O . LYS A 1 136 ? 14.045 -2.593 -24.845 1.00 95.00 136 LYS A O 1
ATOM 1097 N N . ALA A 1 137 ? 12.423 -2.666 -23.296 1.00 94.62 137 ALA A N 1
ATOM 1098 C CA . ALA A 1 137 ? 13.150 -1.862 -22.322 1.00 94.62 137 ALA A CA 1
ATOM 1099 C C . ALA A 1 137 ? 14.442 -2.549 -21.853 1.00 94.62 137 ALA A C 1
ATOM 1101 O O . ALA A 1 137 ? 15.462 -1.884 -21.685 1.00 94.62 137 ALA A O 1
ATOM 1102 N N . ALA A 1 138 ? 14.429 -3.873 -21.675 1.00 93.75 138 ALA A N 1
ATOM 1103 C CA . ALA A 1 138 ? 15.623 -4.630 -21.316 1.00 93.75 138 ALA A CA 1
ATOM 1104 C C . ALA A 1 138 ? 16.697 -4.582 -22.420 1.00 93.75 138 ALA A C 1
ATOM 1106 O O . ALA A 1 138 ? 17.875 -4.422 -22.102 1.00 93.75 138 ALA A O 1
ATOM 1107 N N . MET A 1 139 ? 16.303 -4.645 -23.699 1.00 94.06 139 MET A N 1
ATOM 1108 C CA . MET A 1 139 ? 17.217 -4.461 -24.838 1.00 94.06 139 MET A CA 1
ATOM 1109 C C . MET A 1 139 ? 17.752 -3.025 -24.918 1.00 94.06 139 MET A C 1
ATOM 1111 O O . MET A 1 139 ? 18.956 -2.821 -25.037 1.00 94.06 139 MET A O 1
ATOM 1115 N N . GLU A 1 140 ? 16.880 -2.016 -24.804 1.00 93.88 140 GLU A N 1
ATOM 1116 C CA . GLU A 1 140 ? 17.265 -0.595 -24.861 1.00 93.88 140 GLU A CA 1
ATOM 1117 C C . GLU A 1 140 ? 18.239 -0.203 -23.738 1.00 93.88 140 GLU A C 1
ATOM 1119 O O . GLU A 1 140 ? 19.105 0.651 -23.928 1.00 93.88 140 GLU A O 1
ATOM 1124 N N . LEU A 1 141 ? 18.119 -0.839 -22.570 1.00 93.56 141 LEU A N 1
ATOM 1125 C CA . LEU A 1 141 ? 19.021 -0.644 -21.434 1.00 93.56 141 LEU A CA 1
ATOM 1126 C C . LEU A 1 141 ? 20.282 -1.525 -21.494 1.00 93.56 141 LEU A C 1
ATOM 1128 O O . LEU A 1 141 ? 21.163 -1.361 -20.650 1.00 93.56 141 LEU A O 1
ATOM 1132 N N . GLY A 1 142 ? 20.396 -2.416 -22.486 1.00 91.56 142 GLY A N 1
ATOM 1133 C CA . GLY A 1 142 ? 21.565 -3.273 -22.704 1.00 91.56 142 GLY A CA 1
ATOM 1134 C C . GLY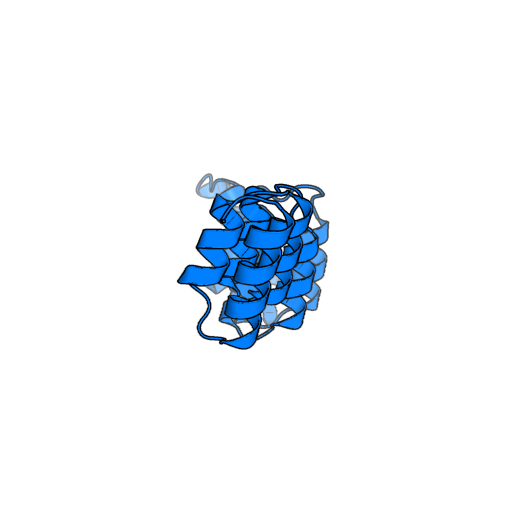 A 1 142 ? 21.673 -4.461 -21.744 1.00 91.56 142 GLY A C 1
ATOM 1135 O O . GLY A 1 142 ? 22.772 -4.961 -21.518 1.00 91.56 142 GLY A O 1
ATOM 1136 N N . PHE A 1 143 ? 20.562 -4.904 -21.152 1.00 89.12 143 PHE A N 1
ATOM 1137 C CA . PHE A 1 143 ? 20.536 -6.072 -20.262 1.00 89.12 143 PHE A CA 1
ATOM 1138 C C . PHE A 1 143 ? 20.436 -7.399 -21.014 1.00 89.12 143 PHE A C 1
ATOM 1140 O O . PHE A 1 143 ? 20.744 -8.448 -20.449 1.00 89.12 143 PHE A O 1
ATOM 1147 N N . VAL A 1 144 ? 19.995 -7.358 -22.271 1.00 80.94 144 VAL A N 1
ATOM 1148 C CA . VAL A 1 144 ? 19.834 -8.524 -23.141 1.00 80.94 144 VAL A CA 1
ATOM 1149 C C . VAL A 1 144 ? 20.296 -8.141 -24.548 1.00 80.94 144 VAL A C 1
ATOM 1151 O O . VAL A 1 144 ? 20.051 -7.011 -24.978 1.00 80.94 144 VAL A O 1
ATOM 1154 N N . SER A 1 145 ? 20.984 -9.068 -25.219 1.00 65.19 145 SER A N 1
ATOM 1155 C CA . SER A 1 145 ? 21.547 -8.910 -26.568 1.00 65.19 145 SER A CA 1
ATOM 1156 C C . SER A 1 145 ? 20.632 -9.453 -27.656 1.00 65.19 145 SER A C 1
ATOM 1158 O O . SER A 1 145 ? 19.986 -10.495 -27.401 1.00 65.19 145 SER A O 1
#

Radius of gyration: 18.85 Å; chains: 1; bounding box: 45×25×56 Å

pLDDT: mean 94.97, std 3.26, range [65.19, 98.12]

InterPro domains:
  IPR006925 Vps16, C-terminal [PF04840] (21-129)
  IPR016534 Vacuolar protein sorting-associated protein 16 [PTHR12811] (18-135)
  IPR038132 Vps16, C-terminal domain superfamily [G3DSA:1.10.150.780] (2-42)

Secondary structure (DSSP, 8-state):
-HHHHHHTTT-TTHHHHHHHHHHHTT--HHHHHHHHHHHHHHTT-HHHHHHHTTS-SS-TTTTHHHHHHHHHTT-HHHHHHHHHT---HHHHHHHHHHTT-HHHHHHHHHHHT-HHHHHHHHHH---HHHHHHHHHHHHHTTS--